Protein AF-A0A3M1AZ59-F1 (afdb_monomer)

Structure (mmCIF, N/CA/C/O backbone):
data_AF-A0A3M1AZ59-F1
#
_entry.id   AF-A0A3M1AZ59-F1
#
loop_
_atom_site.group_PDB
_atom_site.id
_atom_site.type_symbol
_atom_site.label_atom_id
_atom_site.label_alt_id
_atom_site.label_comp_id
_atom_site.label_asym_id
_atom_site.label_entity_id
_atom_site.label_seq_id
_atom_site.pdbx_PDB_ins_code
_atom_site.Cartn_x
_atom_site.Cartn_y
_atom_site.Cartn_z
_atom_site.occupancy
_atom_site.B_iso_or_equiv
_atom_site.auth_seq_id
_atom_site.auth_comp_id
_atom_site.auth_asym_id
_atom_site.auth_atom_id
_atom_site.pdbx_PDB_model_num
ATOM 1 N N . ARG A 1 1 ? 18.267 -13.737 3.627 1.00 78.50 1 ARG A N 1
ATOM 2 C CA . ARG A 1 1 ? 17.271 -12.655 3.842 1.00 78.50 1 ARG A CA 1
ATOM 3 C C . ARG A 1 1 ? 17.861 -11.379 3.275 1.00 78.50 1 ARG A C 1
ATOM 5 O O . ARG A 1 1 ? 19.058 -11.192 3.443 1.00 78.50 1 ARG A O 1
ATOM 12 N N . ILE A 1 2 ? 17.055 -10.556 2.613 1.00 86.12 2 ILE A N 1
ATOM 13 C CA . ILE A 1 2 ? 17.500 -9.292 2.018 1.00 86.12 2 ILE A CA 1
ATOM 14 C C . ILE A 1 2 ? 17.151 -8.164 2.988 1.00 86.12 2 ILE A C 1
ATOM 16 O O . ILE A 1 2 ? 16.055 -8.151 3.549 1.00 86.12 2 ILE A O 1
ATOM 20 N N . ALA A 1 3 ? 18.106 -7.272 3.244 1.00 91.12 3 ALA A N 1
ATOM 21 C CA . ALA A 1 3 ? 17.893 -6.124 4.114 1.00 91.12 3 ALA A CA 1
ATOM 22 C C . ALA A 1 3 ? 17.129 -5.022 3.370 1.00 91.12 3 ALA A C 1
ATOM 24 O O . ALA A 1 3 ? 17.416 -4.732 2.210 1.00 91.12 3 ALA A O 1
ATOM 25 N N . ILE A 1 4 ? 16.184 -4.380 4.056 1.00 91.06 4 ILE A N 1
ATOM 26 C CA . ILE A 1 4 ? 15.522 -3.177 3.552 1.00 91.06 4 ILE A CA 1
ATOM 27 C C . ILE A 1 4 ? 16.377 -1.983 3.966 1.00 91.06 4 ILE A C 1
ATOM 29 O O . ILE A 1 4 ? 16.498 -1.685 5.152 1.00 91.06 4 ILE A O 1
ATOM 33 N N . THR A 1 5 ? 17.007 -1.335 2.991 1.00 91.38 5 THR A N 1
ATOM 34 C CA . THR A 1 5 ? 17.983 -0.257 3.215 1.00 91.38 5 THR A CA 1
ATOM 35 C C . THR A 1 5 ? 17.458 1.127 2.840 1.00 91.38 5 THR A C 1
ATOM 37 O O . THR A 1 5 ? 18.114 2.121 3.139 1.00 91.38 5 THR A O 1
ATOM 40 N N . SER A 1 6 ? 16.280 1.218 2.215 1.00 92.75 6 SER A N 1
ATOM 41 C CA . SER A 1 6 ? 15.661 2.485 1.825 1.00 92.75 6 SER A CA 1
ATOM 42 C C . SER A 1 6 ? 14.166 2.501 2.130 1.00 92.75 6 SER A C 1
ATOM 44 O O . SER A 1 6 ? 13.498 1.463 2.155 1.00 92.75 6 SER A O 1
ATOM 46 N N . GLN A 1 7 ? 13.631 3.704 2.344 1.00 92.94 7 GLN A N 1
ATOM 47 C CA . GLN A 1 7 ? 12.198 3.895 2.541 1.00 92.94 7 GLN A CA 1
ATOM 48 C C . GLN A 1 7 ? 11.412 3.490 1.291 1.00 92.94 7 GLN A C 1
ATOM 50 O O . GLN A 1 7 ? 10.415 2.793 1.418 1.00 92.94 7 GLN A O 1
ATOM 55 N N . ASN A 1 8 ? 11.886 3.839 0.091 1.00 92.19 8 ASN A N 1
ATOM 56 C CA . ASN A 1 8 ? 11.228 3.437 -1.154 1.00 92.19 8 ASN A CA 1
ATOM 57 C C . ASN A 1 8 ? 11.092 1.916 -1.233 1.00 92.19 8 ASN A C 1
ATOM 59 O O . ASN A 1 8 ? 9.985 1.416 -1.391 1.00 92.19 8 ASN A O 1
ATOM 63 N N . HIS A 1 9 ? 12.174 1.174 -1.004 1.00 91.81 9 HIS A N 1
ATOM 64 C CA . HIS A 1 9 ? 12.129 -0.285 -0.994 1.00 91.81 9 HIS A CA 1
ATOM 65 C C . HIS A 1 9 ? 11.054 -0.813 -0.022 1.00 91.81 9 HIS A C 1
ATOM 67 O O . HIS A 1 9 ? 10.253 -1.668 -0.400 1.00 91.81 9 HIS A O 1
ATOM 73 N N . LEU A 1 10 ? 10.949 -0.250 1.188 1.00 94.31 10 LEU A N 1
ATOM 74 C CA . LEU A 1 10 ? 9.889 -0.613 2.135 1.00 94.31 10 LEU A CA 1
ATOM 75 C C . LEU A 1 10 ? 8.479 -0.378 1.564 1.00 94.31 10 LEU A C 1
ATOM 77 O O . LEU A 1 10 ? 7.632 -1.268 1.641 1.00 94.31 10 LEU A O 1
ATOM 81 N N . LEU A 1 11 ? 8.220 0.802 0.991 1.00 95.31 11 LEU A N 1
ATOM 82 C CA . LEU A 1 11 ? 6.903 1.170 0.455 1.00 95.31 11 LEU A CA 1
ATOM 83 C C . LEU A 1 11 ? 6.505 0.295 -0.740 1.00 95.31 11 LEU A C 1
ATOM 85 O O . LEU A 1 11 ? 5.383 -0.217 -0.787 1.00 95.31 11 LEU A O 1
ATOM 89 N N . TYR A 1 12 ? 7.436 0.077 -1.671 1.00 94.94 12 TYR A N 1
ATOM 90 C CA . TYR A 1 12 ? 7.226 -0.776 -2.840 1.00 94.94 12 TYR A CA 1
ATOM 91 C C . TYR A 1 12 ? 6.978 -2.232 -2.440 1.00 94.94 12 TYR A C 1
ATOM 93 O O . TYR A 1 12 ? 6.103 -2.877 -3.014 1.00 94.94 12 TYR A O 1
ATOM 101 N N . LEU A 1 13 ? 7.670 -2.740 -1.416 1.00 94.19 13 LEU A N 1
ATOM 102 C CA . LEU A 1 13 ? 7.450 -4.096 -0.916 1.00 94.19 13 LEU A CA 1
ATOM 103 C C . LEU A 1 13 ? 6.054 -4.264 -0.295 1.00 94.19 13 LEU A C 1
ATOM 105 O O . LEU A 1 13 ? 5.388 -5.270 -0.540 1.00 94.19 13 LEU A O 1
ATOM 109 N N . VAL A 1 14 ? 5.581 -3.274 0.472 1.00 96.00 14 VAL A N 1
ATOM 110 C CA . VAL A 1 14 ? 4.212 -3.270 1.020 1.00 96.00 14 VAL A CA 1
ATOM 111 C C . VAL A 1 14 ? 3.178 -3.305 -0.107 1.00 96.00 14 VAL A C 1
ATOM 113 O O . VAL A 1 14 ? 2.251 -4.116 -0.056 1.00 96.00 14 VAL A O 1
ATOM 116 N N . TYR A 1 15 ? 3.351 -2.474 -1.139 1.00 96.38 15 TYR A N 1
ATOM 117 C CA . TYR A 1 15 ? 2.485 -2.498 -2.318 1.00 96.38 15 TYR A CA 1
ATOM 118 C C . TYR A 1 15 ? 2.525 -3.853 -3.029 1.00 96.38 15 TYR A C 1
ATOM 120 O O . TYR A 1 15 ? 1.471 -4.424 -3.297 1.00 96.38 15 TYR A O 1
ATOM 128 N N . TYR A 1 16 ? 3.717 -4.393 -3.286 1.00 94.75 16 TYR A N 1
ATOM 129 C CA . TYR A 1 16 ? 3.894 -5.661 -3.990 1.00 94.75 16 TYR A CA 1
ATOM 130 C C . TYR A 1 16 ? 3.156 -6.806 -3.303 1.00 94.75 16 TYR A C 1
ATOM 132 O O . TYR A 1 16 ? 2.410 -7.529 -3.956 1.00 94.75 16 TYR A O 1
A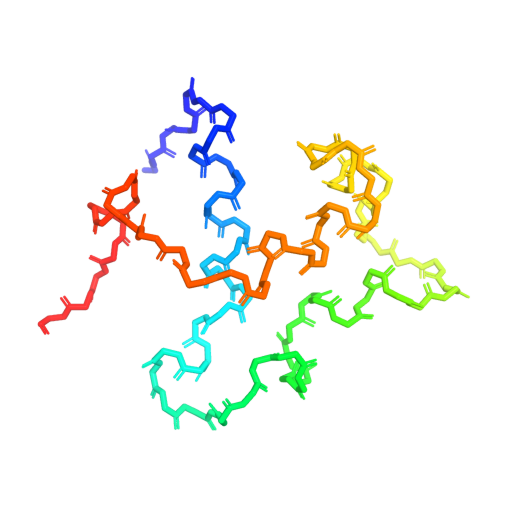TOM 140 N N . ILE A 1 17 ? 3.271 -6.915 -1.975 1.00 95.06 17 ILE A N 1
ATOM 141 C CA . ILE A 1 17 ? 2.541 -7.917 -1.185 1.00 95.06 17 ILE A CA 1
ATOM 142 C C . ILE A 1 17 ? 1.027 -7.797 -1.405 1.00 95.06 17 ILE A C 1
ATOM 144 O O . ILE A 1 17 ? 0.346 -8.811 -1.564 1.00 95.06 17 ILE A O 1
ATOM 148 N N . HIS A 1 18 ? 0.489 -6.575 -1.421 1.00 96.69 18 HIS A N 1
ATOM 149 C CA . HIS A 1 18 ? -0.937 -6.357 -1.648 1.00 96.69 18 HIS A CA 1
ATOM 150 C C . HIS A 1 18 ? -1.350 -6.639 -3.094 1.00 96.69 18 HIS A C 1
ATOM 152 O O . HIS A 1 18 ? -2.388 -7.261 -3.287 1.00 96.69 18 HIS A O 1
ATOM 158 N N . ALA A 1 19 ? -0.557 -6.218 -4.081 1.00 95.25 19 ALA A N 1
ATOM 159 C CA . ALA A 1 19 ? -0.853 -6.346 -5.506 1.00 95.25 19 ALA A CA 1
ATOM 160 C C . ALA A 1 19 ? -0.604 -7.758 -6.064 1.00 95.25 19 ALA A C 1
ATOM 162 O O . ALA A 1 19 ? -1.125 -8.093 -7.130 1.00 95.25 19 ALA A O 1
ATOM 163 N N . ASN A 1 20 ? 0.148 -8.599 -5.349 1.00 94.56 20 ASN A N 1
ATOM 164 C CA . ASN A 1 20 ? 0.583 -9.913 -5.822 1.00 94.56 20 ASN A CA 1
ATOM 165 C C . ASN A 1 20 ? -0.546 -10.820 -6.350 1.00 94.56 20 ASN A C 1
ATOM 167 O O . ASN A 1 20 ? -0.406 -11.381 -7.436 1.00 94.56 20 ASN A O 1
ATOM 171 N N . PRO A 1 21 ? -1.702 -10.942 -5.664 1.00 95.50 21 PRO A N 1
ATOM 172 C CA . PRO A 1 21 ? -2.818 -11.745 -6.159 1.00 95.50 21 PRO A CA 1
ATOM 173 C C . PRO A 1 21 ? -3.344 -11.271 -7.517 1.00 95.50 21 PRO A C 1
ATOM 175 O O . PRO A 1 21 ? -3.756 -12.088 -8.334 1.00 95.50 21 PRO A O 1
ATOM 178 N N . GLN A 1 22 ? -3.325 -9.963 -7.775 1.00 94.88 22 GLN A N 1
ATOM 179 C CA . GLN A 1 22 ? -3.742 -9.423 -9.065 1.00 94.88 22 GLN A CA 1
ATOM 180 C C . GLN A 1 22 ? -2.681 -9.630 -10.140 1.00 94.88 22 GLN A C 1
ATOM 182 O O . GLN A 1 22 ? -3.020 -10.010 -11.258 1.00 94.88 22 GLN A O 1
ATOM 187 N N . ARG A 1 23 ? -1.402 -9.444 -9.797 1.00 91.75 23 ARG A N 1
ATOM 188 C CA . ARG A 1 23 ? -0.276 -9.685 -10.713 1.00 91.75 23 ARG A CA 1
ATOM 189 C C . ARG A 1 23 ? -0.249 -11.123 -11.227 1.00 91.75 23 ARG A C 1
ATOM 191 O O . ARG A 1 23 ? -0.108 -11.337 -12.424 1.00 91.75 23 ARG A O 1
ATOM 198 N N . HIS A 1 24 ? -0.479 -1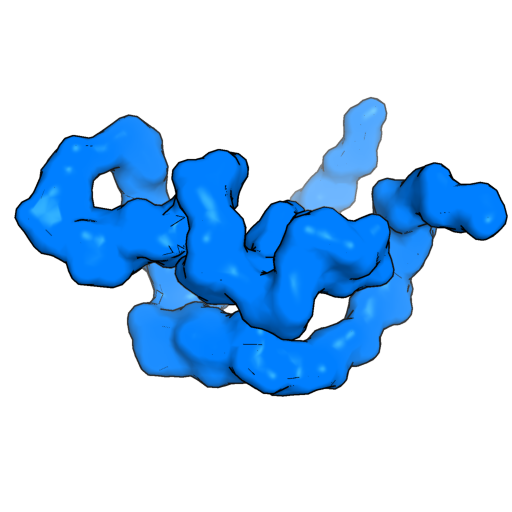2.092 -10.345 1.00 92.81 24 HIS A N 1
ATOM 199 C CA . HIS A 1 24 ? -0.523 -13.513 -10.701 1.00 92.81 24 HIS A CA 1
ATOM 200 C C . HIS A 1 24 ? -1.892 -13.992 -11.214 1.00 92.81 24 HIS A C 1
ATOM 202 O O . HIS A 1 24 ? -2.123 -15.193 -11.326 1.00 92.81 24 HIS A O 1
ATOM 208 N N . GLY A 1 25 ? -2.829 -13.081 -11.498 1.00 95.44 25 GLY A N 1
ATOM 209 C CA . GLY A 1 25 ? -4.119 -13.426 -12.101 1.00 95.44 25 GLY A CA 1
ATOM 210 C C . GLY A 1 25 ? -5.100 -14.167 -11.184 1.00 95.44 25 GLY A C 1
ATOM 211 O O . GLY A 1 25 ? -6.105 -14.684 -11.668 1.00 95.44 25 GLY A O 1
ATOM 212 N N . ILE A 1 26 ? -4.859 -14.200 -9.869 1.00 96.69 26 ILE A N 1
ATOM 213 C CA . ILE A 1 26 ? -5.769 -14.805 -8.881 1.00 96.69 26 ILE A CA 1
ATOM 214 C C . ILE A 1 26 ? -7.067 -13.988 -8.777 1.00 96.69 26 ILE A C 1
ATOM 216 O O . ILE A 1 26 ? -8.149 -14.543 -8.592 1.00 96.69 26 ILE A O 1
ATOM 220 N N . ILE A 1 27 ? -6.976 -12.659 -8.892 1.00 97.38 27 ILE A N 1
ATOM 221 C CA . ILE A 1 27 ? -8.120 -11.740 -8.838 1.00 97.38 27 ILE A CA 1
ATOM 222 C C . ILE A 1 27 ? -7.891 -10.529 -9.750 1.00 97.38 27 ILE A C 1
ATOM 224 O O . ILE A 1 27 ? -6.758 -10.152 -10.011 1.00 97.38 27 ILE A O 1
ATOM 228 N N . LYS A 1 28 ? -8.959 -9.883 -10.232 1.00 96.56 28 LYS A N 1
ATOM 229 C CA . LYS A 1 28 ? -8.844 -8.674 -11.074 1.00 96.56 28 LYS A CA 1
ATOM 230 C C . LYS A 1 28 ? -8.506 -7.401 -10.297 1.00 96.56 28 LYS A C 1
ATOM 232 O O . LYS A 1 28 ? -7.914 -6.495 -10.867 1.00 96.56 28 LYS A O 1
ATOM 237 N N . ASP A 1 29 ? -8.926 -7.334 -9.037 1.00 95.88 29 ASP A N 1
ATOM 238 C CA . ASP A 1 29 ? -8.748 -6.187 -8.149 1.00 95.88 29 ASP A CA 1
ATOM 239 C C . ASP A 1 29 ? -8.221 -6.686 -6.802 1.00 95.88 29 ASP A C 1
ATOM 241 O O . ASP A 1 29 ? -8.949 -7.304 -6.017 1.00 95.88 29 ASP A O 1
ATOM 245 N N . PHE A 1 30 ? -6.939 -6.438 -6.534 1.00 96.38 30 PHE A N 1
ATOM 246 C CA . PHE A 1 30 ? -6.300 -6.894 -5.304 1.00 96.38 30 PHE A CA 1
ATOM 247 C C . PHE A 1 30 ? -6.907 -6.266 -4.042 1.00 96.38 30 PHE A C 1
ATOM 249 O O . PHE A 1 30 ? -6.796 -6.847 -2.959 1.00 96.38 30 PHE A O 1
ATOM 256 N N . THR A 1 31 ? -7.576 -5.110 -4.149 1.00 96.19 31 THR A N 1
ATOM 257 C CA . THR A 1 31 ? -8.214 -4.454 -2.997 1.00 96.19 31 THR A CA 1
ATOM 258 C C . THR A 1 31 ? -9.362 -5.288 -2.426 1.00 96.19 31 THR A C 1
ATOM 260 O O . THR A 1 31 ? -9.722 -5.140 -1.255 1.00 96.19 31 THR A O 1
ATOM 263 N N . GLN A 1 32 ? -9.892 -6.216 -3.228 1.00 96.75 32 GLN A N 1
ATOM 264 C CA . GLN A 1 32 ? -10.944 -7.157 -2.854 1.00 96.75 32 GLN A CA 1
ATOM 265 C C . GLN A 1 32 ? -10.403 -8.505 -2.361 1.00 96.75 32 GLN A C 1
ATOM 267 O O . GLN A 1 32 ? -11.189 -9.364 -1.964 1.00 96.75 32 GLN A O 1
ATOM 272 N N . TYR A 1 33 ? -9.081 -8.717 -2.359 1.00 97.12 33 TYR A N 1
ATOM 273 C CA . TYR A 1 33 ? -8.511 -10.009 -1.992 1.00 97.12 33 TYR A CA 1
ATOM 274 C C . TYR A 1 33 ? -8.659 -10.284 -0.481 1.00 97.12 33 TYR A C 1
ATOM 276 O O . TYR A 1 33 ? -8.039 -9.592 0.334 1.00 97.12 33 TYR A O 1
ATOM 284 N N . PRO A 1 34 ? -9.431 -11.310 -0.067 1.00 94.81 34 PRO A N 1
ATOM 285 C CA . PRO A 1 34 ? -9.810 -11.500 1.338 1.00 94.81 34 PRO A CA 1
ATOM 286 C C . PRO A 1 34 ? -8.648 -11.957 2.229 1.00 94.81 34 PRO A C 1
ATOM 288 O O . PRO A 1 34 ? -8.694 -11.794 3.450 1.00 94.81 34 PRO A O 1
ATOM 291 N N . TYR A 1 35 ? -7.593 -12.509 1.627 1.00 95.62 35 TYR A N 1
ATOM 292 C CA . TYR A 1 35 ? -6.394 -12.975 2.324 1.00 95.62 35 TYR A CA 1
ATOM 293 C C . TYR A 1 35 ? -5.269 -11.927 2.333 1.00 95.62 35 TYR A C 1
ATOM 295 O O . TYR A 1 35 ? -4.110 -12.264 2.559 1.00 95.62 35 TYR A O 1
ATOM 303 N N . SER A 1 36 ? -5.601 -10.653 2.095 1.00 95.69 36 SER A N 1
ATOM 304 C CA . SER A 1 36 ? -4.673 -9.521 2.166 1.00 95.69 36 SER A CA 1
ATOM 305 C C . SER A 1 36 ? -4.861 -8.702 3.447 1.00 95.69 36 SER A C 1
ATOM 307 O O . SER A 1 36 ? -5.972 -8.533 3.957 1.00 95.69 36 SER A O 1
ATOM 309 N N . SER A 1 37 ? -3.773 -8.115 3.950 1.00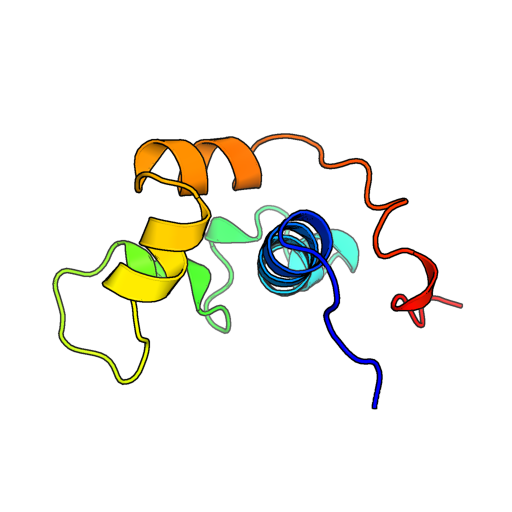 96.50 37 SER A N 1
ATOM 310 C CA . SER A 1 37 ? -3.835 -7.085 4.993 1.00 96.50 37 SER A CA 1
ATOM 311 C C . SER A 1 37 ? -4.431 -5.765 4.507 1.00 96.50 37 SER A C 1
ATOM 313 O O . SER A 1 37 ? -4.869 -4.984 5.349 1.00 96.50 37 SER A O 1
ATOM 315 N N . TYR A 1 38 ? -4.499 -5.519 3.192 1.00 97.38 38 TYR A N 1
ATOM 316 C CA . TYR A 1 38 ? -4.932 -4.242 2.613 1.00 97.38 38 TYR A CA 1
ATOM 317 C C . TYR A 1 38 ? -6.261 -3.745 3.203 1.00 97.38 38 TYR A C 1
ATOM 319 O O . TYR A 1 38 ? -6.347 -2.637 3.729 1.00 97.38 38 TYR A O 1
ATOM 327 N N . GLN A 1 39 ? -7.285 -4.602 3.239 1.00 96.00 39 GLN A N 1
ATOM 328 C CA . GLN A 1 39 ? -8.608 -4.236 3.757 1.00 96.00 39 GLN A CA 1
ATOM 329 C C . GLN A 1 39 ? -8.602 -3.902 5.256 1.00 96.00 39 GLN A C 1
ATOM 331 O O . GLN A 1 39 ? -9.446 -3.147 5.737 1.00 96.00 39 GLN A O 1
ATOM 336 N N . ARG A 1 40 ? -7.640 -4.434 6.025 1.00 95.69 40 ARG A N 1
ATOM 337 C CA . ARG A 1 40 ? -7.559 -4.208 7.476 1.00 95.69 40 ARG A CA 1
ATOM 338 C C . ARG A 1 40 ? -7.201 -2.766 7.825 1.00 95.69 40 ARG A C 1
ATOM 340 O O . ARG A 1 40 ? -7.555 -2.340 8.925 1.00 95.69 40 ARG A O 1
ATOM 347 N N . PHE A 1 41 ? -6.570 -2.024 6.915 1.00 96.62 41 PHE A N 1
ATOM 348 C CA . PHE A 1 41 ? -6.248 -0.607 7.105 1.00 96.62 41 PHE A CA 1
ATOM 349 C C . PHE A 1 41 ? -7.485 0.298 7.165 1.00 96.62 41 PHE A C 1
ATOM 351 O O . PHE A 1 41 ? -7.419 1.352 7.785 1.00 96.62 41 PHE A O 1
ATOM 358 N N . PHE A 1 42 ? -8.620 -0.137 6.612 1.00 95.25 42 PHE A N 1
ATOM 359 C CA . PHE A 1 42 ? -9.862 0.650 6.557 1.00 95.25 42 PHE A CA 1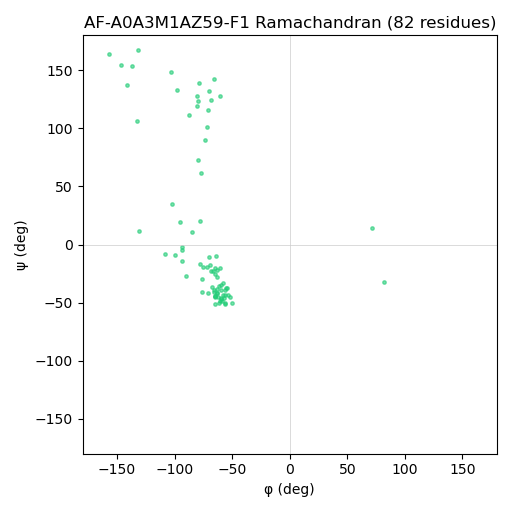
ATOM 360 C C . PHE A 1 42 ? -10.881 0.268 7.633 1.00 95.25 42 PHE A C 1
ATOM 362 O O . PHE A 1 42 ? -11.899 0.932 7.797 1.00 95.25 42 PHE A O 1
ATOM 369 N N . LEU A 1 43 ? -10.633 -0.820 8.364 1.00 93.06 43 LEU A N 1
ATOM 370 C CA . LEU A 1 43 ? -11.523 -1.251 9.435 1.00 93.06 43 LEU A CA 1
ATOM 371 C C . LEU A 1 43 ? -11.256 -0.439 10.699 1.00 93.06 43 LEU A C 1
ATOM 373 O O . LEU A 1 43 ? -10.137 -0.477 11.219 1.00 93.06 43 LEU A O 1
ATOM 377 N N . ASP A 1 44 ? -12.300 0.152 11.272 1.00 90.50 44 ASP A N 1
ATOM 378 C CA . ASP A 1 44 ? -12.276 0.699 12.632 1.00 90.50 44 ASP A CA 1
ATOM 379 C C . ASP A 1 44 ? -12.377 -0.431 13.676 1.00 90.50 44 ASP A C 1
ATOM 381 O O . ASP A 1 44 ? -13.352 -0.616 14.401 1.00 90.50 44 ASP A O 1
ATOM 385 N N . LYS A 1 45 ? -11.377 -1.315 13.656 1.00 91.88 45 LYS A N 1
ATOM 386 C CA . LYS A 1 45 ? -11.252 -2.458 14.562 1.00 91.88 45 LYS A CA 1
ATOM 387 C C . LYS A 1 45 ? -9.796 -2.650 14.943 1.00 91.88 45 LYS A C 1
ATOM 389 O O . LYS A 1 45 ? -8.919 -2.650 14.074 1.00 91.88 45 LYS A O 1
ATOM 394 N N . LYS A 1 46 ? -9.546 -2.917 16.228 1.00 90.31 46 LYS A N 1
ATOM 395 C CA . LYS A 1 46 ? -8.222 -3.317 16.718 1.00 90.31 46 LYS A CA 1
ATOM 396 C C . LYS A 1 46 ? -7.776 -4.621 16.052 1.00 90.31 46 LYS A C 1
ATOM 398 O O . LYS A 1 46 ? -8.487 -5.627 16.064 1.00 90.31 46 LYS A O 1
ATOM 403 N N . THR A 1 47 ? -6.579 -4.601 15.481 1.00 93.38 47 THR A N 1
ATOM 404 C CA . THR A 1 47 ? -5.916 -5.758 14.867 1.00 93.38 47 THR A CA 1
ATOM 405 C C . THR A 1 47 ? -4.482 -5.841 15.372 1.00 93.38 47 THR A C 1
ATOM 407 O O . THR A 1 47 ? -3.975 -4.869 15.917 1.00 93.38 47 THR A O 1
ATOM 410 N N . LYS A 1 48 ? -3.791 -6.959 15.130 1.00 93.69 48 LYS A N 1
ATOM 411 C CA . LYS A 1 48 ? -2.345 -7.063 15.403 1.00 93.69 48 LYS A CA 1
ATOM 412 C C . LYS A 1 48 ? -1.478 -6.231 14.444 1.00 93.69 48 LYS A C 1
ATOM 414 O O . LYS A 1 48 ? -0.282 -6.096 14.671 1.00 93.69 48 LYS A O 1
ATOM 419 N N . LEU A 1 49 ? -2.069 -5.710 13.367 1.00 94.94 49 LEU A N 1
ATOM 420 C CA . LEU A 1 49 ? -1.398 -4.842 12.408 1.00 94.94 49 LEU A CA 1
ATOM 421 C C . LEU A 1 49 ? -1.114 -3.480 13.041 1.00 94.94 49 LEU A C 1
ATOM 423 O O . LEU A 1 49 ? -2.015 -2.870 13.618 1.00 94.94 49 LEU A O 1
ATOM 427 N N . ARG A 1 50 ? 0.117 -2.996 12.883 1.00 96.00 50 ARG A N 1
ATOM 428 C CA . ARG A 1 50 ? 0.531 -1.653 13.299 1.00 96.00 50 ARG A CA 1
ATOM 429 C C . ARG A 1 50 ? 0.087 -0.623 12.261 1.00 96.00 50 ARG A C 1
ATOM 431 O O . ARG A 1 50 ? 0.88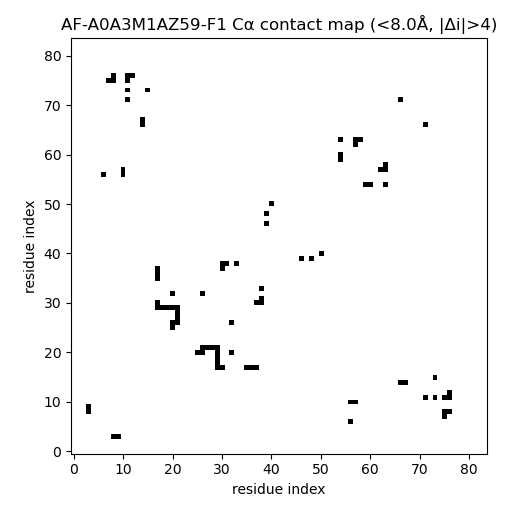6 -0.154 11.457 1.00 96.00 50 ARG A O 1
ATOM 438 N N . LYS A 1 51 ? -1.219 -0.354 12.217 1.00 96.25 51 LYS A N 1
ATOM 439 C CA . LYS A 1 51 ? -1.844 0.444 11.153 1.00 96.25 51 LYS A CA 1
ATOM 440 C C . LYS A 1 51 ? -1.263 1.847 11.082 1.00 96.25 51 LYS A C 1
ATOM 442 O O . LYS A 1 51 ? -0.911 2.288 9.997 1.00 96.25 51 LYS A O 1
ATOM 447 N N . GLU A 1 52 ? -1.139 2.508 12.226 1.00 96.00 52 GLU A N 1
ATOM 448 C CA . GLU A 1 52 ? -0.657 3.883 12.3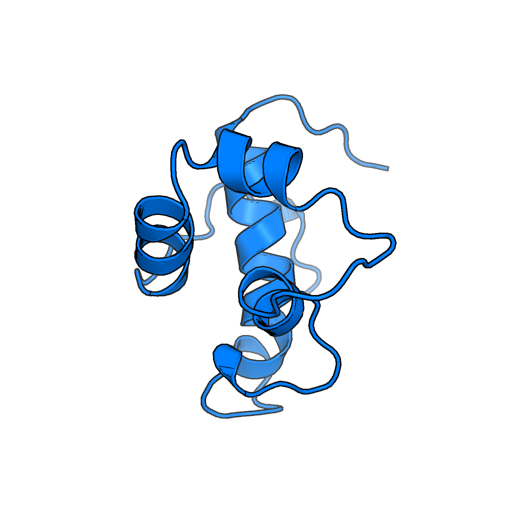29 1.00 96.00 52 GLU A CA 1
ATOM 449 C C . GLU A 1 52 ? 0.792 4.001 11.847 1.00 96.00 52 GLU A C 1
ATOM 451 O O . GLU A 1 52 ? 1.115 4.919 11.102 1.00 96.00 52 GLU A O 1
ATOM 456 N N . GLU A 1 53 ? 1.646 3.040 12.212 1.00 97.31 53 GLU A N 1
ATOM 457 C CA . GLU A 1 53 ? 3.052 3.005 11.793 1.00 97.31 53 GLU A CA 1
ATOM 458 C C . GLU A 1 53 ? 3.172 2.824 10.277 1.00 97.31 53 GLU A C 1
ATOM 460 O O . GLU A 1 53 ? 3.824 3.625 9.610 1.00 97.31 53 GLU A O 1
ATOM 465 N N . VAL A 1 54 ? 2.490 1.817 9.722 1.00 97.25 54 VAL A N 1
ATOM 466 C CA . VAL A 1 54 ? 2.550 1.540 8.282 1.00 97.25 54 VAL A CA 1
ATOM 467 C C . VAL A 1 54 ? 1.952 2.695 7.483 1.00 97.25 54 VAL A C 1
ATOM 469 O O . VAL A 1 54 ? 2.571 3.121 6.518 1.00 97.25 54 VAL A O 1
ATOM 472 N N . ILE A 1 55 ? 0.797 3.242 7.885 1.00 97.81 55 ILE A N 1
ATOM 473 C CA . ILE A 1 55 ? 0.203 4.432 7.248 1.00 97.81 55 ILE A CA 1
ATOM 474 C C . ILE A 1 55 ? 1.170 5.622 7.334 1.00 97.81 55 ILE A C 1
ATOM 476 O O . ILE A 1 55 ? 1.318 6.363 6.363 1.00 97.81 55 ILE A O 1
ATOM 480 N N . GLY A 1 56 ? 1.865 5.774 8.464 1.00 98.00 56 GLY A N 1
ATOM 481 C CA . GLY A 1 56 ? 2.878 6.802 8.678 1.00 98.00 56 GLY A CA 1
ATOM 482 C C . GLY A 1 56 ? 4.027 6.749 7.671 1.00 98.00 56 GLY A C 1
ATOM 483 O O . GLY A 1 56 ? 4.507 7.802 7.261 1.00 98.00 56 GLY A O 1
ATOM 484 N N . TRP A 1 57 ? 4.414 5.565 7.180 1.00 97.62 57 TRP A N 1
ATOM 485 C CA . TRP A 1 57 ? 5.443 5.443 6.134 1.00 97.62 57 TRP A CA 1
ATOM 486 C C . TRP A 1 57 ? 5.036 6.097 4.806 1.00 97.62 57 TRP A C 1
ATOM 488 O O . TRP A 1 57 ? 5.903 6.568 4.070 1.00 97.62 57 TRP A O 1
ATOM 498 N N . PHE A 1 58 ? 3.730 6.170 4.526 1.00 97.62 58 PHE A N 1
ATOM 499 C CA . PHE A 1 58 ? 3.155 6.853 3.359 1.00 97.62 58 PHE A CA 1
ATOM 500 C C . PHE A 1 58 ? 2.754 8.309 3.676 1.00 97.62 58 PHE A C 1
ATOM 502 O O . PHE A 1 58 ? 2.310 9.048 2.798 1.00 97.62 58 PHE A O 1
ATOM 509 N N . GLY A 1 59 ? 2.876 8.741 4.933 1.00 98.06 59 GLY A N 1
ATOM 510 C CA . GLY A 1 59 ? 2.512 10.072 5.423 1.00 98.06 59 GLY A CA 1
ATOM 511 C C . GLY A 1 59 ? 1.023 10.263 5.730 1.00 98.06 59 GLY A C 1
ATOM 512 O O . GLY A 1 59 ? 0.683 10.992 6.658 1.00 98.06 59 GLY A O 1
ATOM 513 N N . SER A 1 60 ? 0.116 9.607 5.002 1.00 97.81 60 SER A N 1
ATOM 514 C CA . SER A 1 60 ? -1.322 9.622 5.304 1.00 97.81 60 SER A CA 1
ATOM 515 C C . SER A 1 60 ? -2.046 8.409 4.721 1.00 97.81 60 SER A C 1
ATOM 517 O O . SER A 1 60 ? -1.544 7.748 3.810 1.00 97.81 60 SER A O 1
ATOM 519 N N . LEU A 1 61 ? -3.266 8.135 5.201 1.00 97.44 61 LEU A N 1
ATOM 520 C CA . LEU A 1 61 ? -4.113 7.086 4.623 1.00 97.44 61 LEU A CA 1
ATOM 521 C C . LEU A 1 61 ? -4.451 7.380 3.151 1.00 97.44 61 LEU A C 1
ATOM 523 O O . LEU A 1 61 ? -4.492 6.463 2.336 1.00 97.44 61 LEU A O 1
ATOM 527 N N . ASN A 1 62 ? -4.637 8.654 2.794 1.00 97.94 62 ASN A N 1
ATOM 528 C CA . ASN A 1 62 ? -4.892 9.055 1.411 1.00 97.94 62 ASN A CA 1
ATOM 529 C C . ASN A 1 62 ? -3.688 8.749 0.516 1.00 97.94 62 ASN A C 1
ATOM 531 O O . ASN A 1 62 ? -3.863 8.167 -0.550 1.00 97.94 62 ASN A O 1
ATOM 535 N N . ASN A 1 63 ? -2.475 9.057 0.978 1.00 97.88 63 ASN A N 1
ATOM 536 C CA . ASN A 1 63 ? -1.247 8.742 0.248 1.00 97.88 63 ASN A CA 1
ATOM 537 C C . ASN A 1 63 ? -1.029 7.229 0.139 1.00 97.88 63 ASN A C 1
ATOM 539 O O . ASN A 1 63 ? -0.627 6.752 -0.915 1.00 97.88 63 ASN A O 1
ATOM 543 N N . PHE A 1 64 ? -1.336 6.463 1.194 1.00 97.88 64 PHE A N 1
ATOM 544 C CA . PHE A 1 64 ? -1.317 4.999 1.144 1.00 97.88 64 PHE A CA 1
ATOM 545 C C . PHE A 1 64 ? -2.232 4.486 0.027 1.00 97.88 64 PHE A C 1
ATOM 547 O O . PHE A 1 64 ? -1.797 3.708 -0.819 1.00 97.88 64 PHE A O 1
ATOM 554 N N . VAL A 1 65 ? -3.484 4.951 -0.019 1.00 97.50 65 VAL A N 1
ATOM 555 C CA . VAL A 1 65 ? -4.445 4.560 -1.061 1.00 97.50 65 VAL A CA 1
ATOM 556 C C . VAL A 1 65 ? -3.972 4.991 -2.446 1.00 97.50 65 VAL A C 1
ATOM 558 O O . VAL A 1 65 ? -4.045 4.192 -3.376 1.00 97.50 65 VAL A O 1
ATOM 561 N N . GLN A 1 66 ? -3.488 6.225 -2.588 1.00 97.44 66 GLN A N 1
ATOM 562 C CA . GLN A 1 66 ? -3.006 6.759 -3.857 1.00 97.44 66 GLN A CA 1
ATOM 563 C C . GLN A 1 66 ? -1.824 5.943 -4.390 1.00 97.44 66 GLN A C 1
ATOM 565 O O . GLN A 1 66 ? -1.893 5.451 -5.513 1.00 97.44 66 GLN A O 1
ATOM 570 N N . PHE A 1 67 ? -0.809 5.704 -3.557 1.00 96.38 67 PHE A N 1
ATOM 571 C CA . PHE A 1 67 ? 0.352 4.890 -3.913 1.00 96.38 67 PHE A CA 1
ATOM 572 C C . PHE A 1 67 ? -0.062 3.487 -4.384 1.00 96.38 67 PHE A C 1
ATOM 574 O O . PHE A 1 67 ? 0.490 2.958 -5.341 1.00 96.38 67 PHE A O 1
ATOM 581 N N . HIS A 1 68 ? -1.088 2.893 -3.765 1.00 96.12 68 HIS A N 1
ATOM 582 C CA . HIS A 1 68 ? -1.595 1.571 -4.150 1.00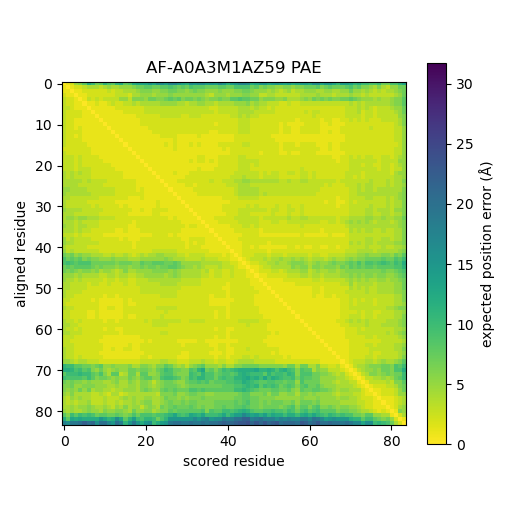 96.12 68 HIS A CA 1
ATOM 583 C C . HIS A 1 68 ? -2.433 1.555 -5.437 1.00 96.12 68 HIS A C 1
ATOM 585 O O . HIS A 1 68 ? -2.637 0.486 -6.008 1.00 96.12 68 HIS A O 1
ATOM 591 N N . ARG A 1 69 ? -2.956 2.703 -5.878 1.00 93.62 69 ARG A N 1
ATOM 592 C CA . ARG A 1 69 ? -3.738 2.825 -7.120 1.00 93.62 69 ARG A CA 1
ATOM 593 C C . ARG A 1 69 ? -2.873 3.140 -8.331 1.00 93.62 69 ARG A C 1
ATOM 595 O O . ARG A 1 69 ? -3.265 2.832 -9.453 1.00 93.62 69 ARG A O 1
ATOM 602 N N . GLU A 1 70 ? -1.741 3.788 -8.109 1.00 89.31 70 GLU A N 1
ATOM 603 C CA . GLU A 1 70 ? -0.779 4.091 -9.157 1.00 89.31 70 GLU A CA 1
ATOM 604 C C . GLU A 1 70 ? -0.162 2.796 -9.706 1.00 89.31 70 GLU A C 1
ATOM 606 O O . GLU A 1 70 ? 0.085 1.835 -8.973 1.00 89.31 70 GLU A O 1
ATOM 611 N N . ASN A 1 71 ? 0.068 2.756 -11.021 1.00 77.12 71 ASN A N 1
ATOM 612 C CA . ASN A 1 71 ? 0.790 1.652 -11.643 1.00 77.12 71 ASN A CA 1
ATOM 613 C C . ASN A 1 71 ? 2.275 1.788 -11.290 1.00 77.12 71 ASN A C 1
ATOM 615 O O . ASN A 1 71 ? 3.019 2.493 -11.972 1.00 77.12 71 ASN A O 1
ATOM 619 N N . GLN A 1 72 ? 2.674 1.173 -10.179 1.00 84.75 72 GLN A N 1
ATOM 620 C CA . GLN A 1 72 ? 4.030 1.279 -9.657 1.00 84.75 72 GLN A CA 1
ATOM 621 C C . GLN A 1 72 ? 5.014 0.570 -10.591 1.00 84.75 72 GLN A C 1
ATOM 623 O O . GLN A 1 72 ? 4.883 -0.624 -10.868 1.00 84.75 72 GLN A O 1
ATOM 628 N N . ALA A 1 73 ? 6.037 1.293 -11.047 1.00 79.06 73 ALA A N 1
ATOM 629 C CA . ALA A 1 73 ? 7.172 0.688 -11.727 1.00 79.06 73 ALA A CA 1
ATOM 630 C C . ALA A 1 73 ? 8.006 -0.066 -10.684 1.00 79.06 73 ALA A C 1
ATOM 632 O O . ALA A 1 73 ? 8.767 0.527 -9.928 1.00 79.06 73 ALA A O 1
ATOM 633 N N . LEU A 1 74 ? 7.856 -1.387 -10.615 1.00 83.75 74 LEU A N 1
ATOM 634 C CA . LEU A 1 74 ? 8.469 -2.211 -9.567 1.00 83.75 74 LEU A CA 1
ATOM 635 C C . LEU A 1 74 ? 9.967 -2.500 -9.774 1.00 83.75 74 LEU A C 1
ATOM 637 O O . LEU A 1 74 ? 10.502 -3.437 -9.186 1.00 83.75 74 LEU A O 1
ATOM 641 N N . GLN A 1 75 ? 10.645 -1.687 -10.582 1.00 83.31 75 GLN A N 1
ATOM 642 C CA . GLN A 1 75 ? 12.078 -1.794 -10.880 1.00 83.31 75 GLN A CA 1
ATOM 643 C C . GLN A 1 75 ? 12.917 -1.799 -9.589 1.00 83.31 75 GLN A C 1
ATOM 645 O O . GLN A 1 75 ? 13.858 -2.573 -9.454 1.00 83.31 75 GLN A O 1
ATOM 650 N N . GLU A 1 76 ? 12.504 -1.012 -8.589 1.00 80.56 76 GLU A N 1
ATOM 651 C CA . GLU A 1 76 ? 13.140 -0.916 -7.263 1.00 80.56 76 GLU A CA 1
ATOM 652 C C . GLU A 1 76 ? 13.164 -2.238 -6.474 1.00 80.56 76 GLU A C 1
ATOM 654 O O . GLU A 1 76 ? 13.943 -2.385 -5.532 1.00 80.56 76 GLU A O 1
ATOM 659 N N . ILE A 1 77 ? 12.296 -3.197 -6.815 1.00 86.38 77 ILE A N 1
ATOM 660 C CA . ILE A 1 77 ? 12.155 -4.480 -6.110 1.00 86.38 77 ILE A CA 1
ATOM 661 C C . ILE A 1 77 ? 12.171 -5.688 -7.052 1.00 86.38 77 ILE A C 1
ATOM 663 O O . ILE A 1 77 ? 11.859 -6.795 -6.624 1.00 86.38 77 ILE A O 1
ATOM 667 N N . GLU A 1 78 ? 12.530 -5.504 -8.322 1.00 86.44 78 GLU A N 1
ATOM 668 C CA . GLU A 1 78 ? 12.515 -6.560 -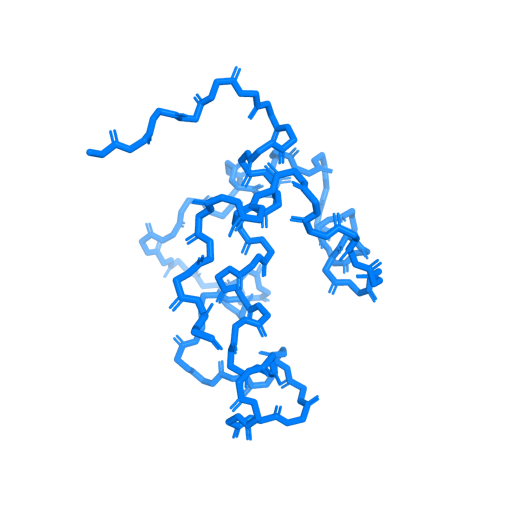9.343 1.00 86.44 78 GLU A CA 1
ATOM 669 C C . GLU A 1 78 ? 13.368 -7.767 -8.931 1.00 86.44 78 GLU A C 1
ATOM 671 O O . GLU A 1 78 ? 12.941 -8.908 -9.044 1.00 86.44 78 GLU A O 1
ATOM 676 N N . TYR A 1 79 ? 14.520 -7.518 -8.307 1.00 86.06 79 TYR A N 1
ATOM 677 C CA . TYR A 1 79 ? 15.417 -8.552 -7.781 1.00 86.06 79 TYR A CA 1
ATOM 678 C C . TYR A 1 79 ? 14.823 -9.405 -6.637 1.00 86.06 79 TYR A C 1
ATOM 680 O O . TYR A 1 79 ? 15.439 -10.386 -6.217 1.00 86.06 79 TYR A O 1
ATOM 688 N N . LEU A 1 80 ? 13.664 -9.019 -6.088 1.00 82.75 80 LEU A N 1
ATOM 689 C CA . LEU A 1 80 ? 12.902 -9.800 -5.107 1.00 82.75 80 LEU A CA 1
ATOM 690 C C . LEU A 1 8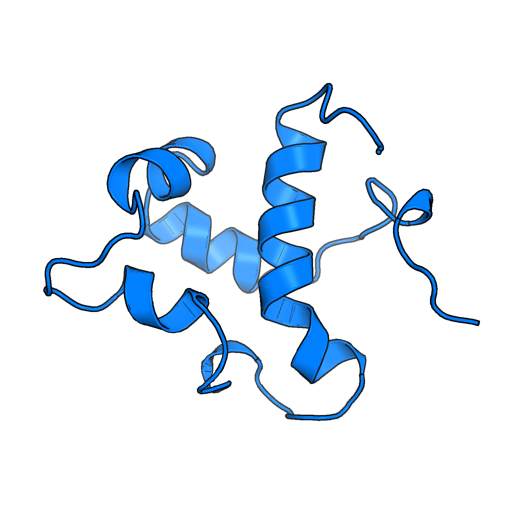0 ? 11.827 -10.675 -5.745 1.00 82.75 80 LEU A C 1
ATOM 692 O O . LEU A 1 80 ? 11.256 -11.528 -5.061 1.00 82.75 80 LEU A O 1
ATOM 696 N N . MET A 1 81 ? 11.510 -10.435 -7.014 1.00 84.50 81 MET A N 1
ATOM 697 C CA . MET A 1 81 ? 10.510 -11.198 -7.738 1.00 84.50 81 MET A CA 1
ATOM 698 C C . MET A 1 81 ? 11.145 -12.501 -8.195 1.00 84.50 81 MET A C 1
ATOM 700 O O . MET A 1 81 ? 12.171 -12.510 -8.864 1.00 84.50 81 MET A O 1
ATOM 704 N N . ILE A 1 82 ? 10.537 -13.609 -7.791 1.00 78.31 82 ILE A N 1
ATOM 705 C CA . ILE A 1 82 ? 10.963 -14.965 -8.160 1.00 78.31 82 ILE A CA 1
ATOM 706 C C . ILE A 1 82 ? 10.024 -15.475 -9.267 1.00 78.31 82 ILE A C 1
ATOM 708 O O . ILE A 1 82 ? 9.603 -16.625 -9.264 1.00 78.31 82 ILE A O 1
ATOM 712 N N . GLU A 1 83 ? 9.578 -14.567 -10.134 1.00 73.88 83 GLU A N 1
ATOM 713 C CA . GLU A 1 83 ? 8.739 -14.901 -11.281 1.00 73.88 83 GLU A CA 1
ATOM 714 C C . GLU A 1 83 ? 9.681 -15.433 -12.376 1.00 73.88 83 GLU A C 1
ATOM 716 O O . GLU A 1 83 ? 10.616 -14.725 -12.750 1.00 73.88 83 GLU A O 1
ATOM 721 N N . ASP A 1 84 ? 9.493 -16.692 -12.796 1.00 55.53 84 ASP A N 1
ATOM 722 C CA . ASP A 1 84 ? 10.271 -17.353 -13.865 1.00 55.53 84 ASP A CA 1
ATOM 723 C C . ASP A 1 84 ? 9.980 -16.766 -15.259 1.00 55.53 84 ASP A C 1
ATOM 725 O O . ASP A 1 84 ? 8.795 -16.455 -15.544 1.00 55.53 84 ASP A O 1
#

Mean predicted aligned error: 3.56 Å

Sequence (84 aa):
RIAITSQNHLLYLVYYIHANPQRHGIIKDFTQYPYSSYQRFFLDKKTKLRKEEVIGWFGSLNNFVQFHRENQALQEIEYLMIED

Radius of gyration: 13.04 Å; Cα contacts (8 Å, |Δi|>4): 46; chains: 1; bounding box: 30×27×31 Å

pLDDT: mean 92.42, std 6.94, range [55.53, 98.06]

Solvent-accessible surface area (backbone atoms only — not comparable to full-atom values): 5436 Å² total; per-residue (Å²): 136,85,82,82,88,46,70,65,49,50,54,53,50,58,44,46,67,45,41,42,47,29,75,74,64,76,37,94,52,36,82,72,42,86,94,42,70,66,59,59,72,76,47,98,59,96,62,95,66,64,53,70,61,60,32,50,78,50,72,32,67,66,45,42,53,48,61,66,68,49,90,72,80,57,73,84,50,47,92,74,57,86,76,129

Foldseek 3Di:
DDDDPDLVLVLLVLLCQQCVCCVVPVDVDSCPPPPDCNVVLVDPDDDPDPNVVSCVSLPHPVSSVVSNVDPDPSPVCVVVDPDD

Secondary structure (DSSP, 8-state):
-----SHHHHHHHHHHHHHHHHHTTS-S-GGG-TTSSGGGGG-SS--SS-HHHHHHHTSSHHHHHHHHHS---GGGGGGG----